Protein AF-A0A7C7JBG3-F1 (afdb_monomer)

Mean predicted aligned error: 5.75 Å

Foldseek 3Di:
DVLVVQLVVLVVQLVVLVCCCPPVVDDPDPVSVVSNVVSVVSNVVSVVVVCVVVVHDPVVVVVVVVVLVCVQDPPDDDPVSVVDDDPPRD

pLDDT: mean 90.15, std 12.5, range [59.88, 98.56]

Nearest PDB structures (foldseek):
  2yf3-assembly3_E  TM=7.238E-01  e=1.116E-01  Deinococcus radiodurans R1 = ATCC 13939 = DSM 20539
  2yeu-assembly3_F  TM=7.137E-01  e=1.116E-01  Deinococcus radiodurans R1 = ATCC 13939 = DSM 20539
  5hva-assembly1_A  TM=7.089E-01  e=1.260E-01  Deinococcus radiodurans
  5i0m-assembly2_B  TM=7.091E-01  e=1.928E-01  Deinococcus radiodurans
  5i0j-assembly1_A  TM=7.081E-01  e=2.314E-01  Deinococcus radiodurans

Radius of gyration: 16.85 Å; Cα contacts (8 Å, |Δi|>4): 50; chains: 1; bounding box: 42×26×41 Å

Secondary structure (DSSP, 8-state):
-HHHHHHHHHHHHHHHHHHHHHHH-----HHHHHHHHHHHHHHHHHHHHHHHHTT--HHHHHHHHHHHHHHHHTTS--HHHHH-PPTT--

Sequence (90 aa):
MTAALGLSSEGGEFVEIVKKMFLQGKPADQENVFHMKRELGDIMWYWVTACMALKLDPVEVILENQKKLEARYGEEFTINQSESRAEGDL

Solvent-accessible surface area (backbone atoms only — not comparable to full-atom values): 5119 Å² total; per-residue (Å²): 108,68,30,64,54,44,31,57,48,30,50,48,56,35,47,52,54,53,45,40,32,74,77,68,68,45,70,92,42,74,65,56,50,50,50,44,51,48,28,54,49,51,28,49,50,20,48,49,46,41,27,54,76,69,74,45,59,62,68,57,57,51,51,54,52,48,54,53,48,39,72,60,38,54,96,53,88,46,74,72,51,72,75,53,79,66,94,87,78,128

Structure (mmCIF, N/CA/C/O backbone):
data_AF-A0A7C7JBG3-F1
#
_entry.id   AF-A0A7C7JBG3-F1
#
loop_
_atom_site.group_PDB
_atom_site.id
_atom_site.type_symbol
_atom_site.label_atom_id
_atom_site.label_alt_id
_atom_site.label_comp_id
_atom_site.label_asym_id
_atom_site.label_entity_id
_atom_site.label_seq_id
_atom_site.pdbx_PDB_ins_code
_atom_site.Cartn_x
_atom_site.Cartn_y
_atom_site.Cartn_z
_atom_site.occupancy
_atom_site.B_iso_or_equiv
_atom_site.auth_seq_id
_atom_site.auth_comp_id
_atom_site.auth_asym_id
_atom_site.auth_atom_id
_atom_site.pdbx_PDB_model_num
ATOM 1 N N . MET A 1 1 ? -3.618 9.752 -14.022 1.00 86.88 1 MET A N 1
ATOM 2 C CA . MET A 1 1 ? -4.221 10.637 -13.001 1.00 86.88 1 MET A CA 1
ATOM 3 C C . MET A 1 1 ? -5.154 9.851 -12.088 1.00 86.88 1 MET A C 1
ATOM 5 O O . MET A 1 1 ? -4.823 9.732 -10.922 1.00 86.88 1 MET A O 1
ATOM 9 N N . THR A 1 2 ? -6.217 9.225 -12.610 1.00 94.50 2 THR A N 1
ATOM 10 C CA . THR A 1 2 ? -7.170 8.406 -11.828 1.00 94.50 2 THR A CA 1
ATOM 11 C C . THR A 1 2 ? -6.502 7.354 -10.946 1.00 94.50 2 THR A C 1
ATOM 13 O O . THR A 1 2 ? -6.730 7.350 -9.748 1.00 94.50 2 THR A O 1
ATOM 16 N N . ALA A 1 3 ? -5.621 6.522 -11.512 1.00 97.00 3 ALA A N 1
ATOM 17 C CA . ALA A 1 3 ? -4.954 5.462 -10.756 1.00 97.00 3 ALA A CA 1
ATOM 18 C C . ALA A 1 3 ? -4.093 5.993 -9.595 1.00 97.00 3 ALA A C 1
ATOM 20 O O . ALA A 1 3 ? -4.161 5.476 -8.489 1.00 97.00 3 ALA A O 1
ATOM 21 N N . ALA A 1 4 ? -3.330 7.064 -9.832 1.00 97.19 4 ALA A N 1
ATOM 22 C CA . ALA A 1 4 ? -2.464 7.663 -8.816 1.00 97.19 4 ALA A CA 1
ATOM 23 C C . ALA A 1 4 ? -3.262 8.330 -7.682 1.00 97.19 4 ALA A C 1
ATOM 25 O O . ALA A 1 4 ? -2.909 8.181 -6.516 1.00 97.19 4 ALA A O 1
ATOM 26 N N . LEU A 1 5 ? -4.342 9.046 -8.021 1.00 97.94 5 LEU A N 1
ATOM 27 C CA . LEU A 1 5 ? -5.216 9.675 -7.027 1.00 97.94 5 LEU A CA 1
ATOM 28 C C . LEU A 1 5 ? -5.993 8.626 -6.224 1.00 97.94 5 LEU A C 1
ATOM 30 O O . LEU A 1 5 ? -6.029 8.714 -5.001 1.00 97.94 5 LEU A O 1
ATOM 34 N N . GLY A 1 6 ? -6.556 7.623 -6.903 1.00 97.69 6 GLY A N 1
ATOM 35 C CA . GLY A 1 6 ? -7.290 6.530 -6.270 1.00 97.69 6 GLY A CA 1
ATOM 36 C C . GLY A 1 6 ? -6.413 5.748 -5.301 1.00 97.69 6 GLY A C 1
ATOM 37 O O . GLY A 1 6 ? -6.754 5.641 -4.133 1.00 97.69 6 GLY A O 1
ATOM 38 N N . LEU A 1 7 ? -5.214 5.332 -5.723 1.00 97.38 7 LEU A N 1
ATOM 39 C CA . LEU A 1 7 ? -4.288 4.593 -4.859 1.00 97.38 7 LEU A CA 1
ATOM 40 C C . LEU A 1 7 ? -3.983 5.328 -3.541 1.00 97.38 7 LEU A C 1
ATOM 42 O O . LEU A 1 7 ? -3.953 4.711 -2.479 1.00 97.38 7 LEU A O 1
ATOM 46 N N . SER A 1 8 ? -3.779 6.649 -3.600 1.00 97.56 8 SER A N 1
ATOM 47 C CA . SER A 1 8 ? -3.555 7.459 -2.397 1.00 97.56 8 SER A CA 1
ATOM 48 C C . SER A 1 8 ? -4.809 7.597 -1.533 1.00 97.56 8 SER A C 1
ATOM 50 O O . SER A 1 8 ? -4.681 7.667 -0.312 1.00 97.56 8 SER A O 1
ATOM 52 N N . SER A 1 9 ? -5.990 7.685 -2.150 1.00 98.12 9 SER A N 1
ATOM 53 C CA . SER A 1 9 ? -7.270 7.812 -1.447 1.00 98.12 9 SER A CA 1
ATOM 54 C C . SER A 1 9 ? -7.577 6.545 -0.654 1.00 98.12 9 SER A C 1
ATOM 56 O O . SER A 1 9 ? -7.722 6.616 0.565 1.00 98.12 9 SER A O 1
ATOM 58 N N . GLU A 1 10 ? -7.553 5.386 -1.315 1.00 98.25 10 GLU A N 1
ATOM 59 C CA . GLU A 1 10 ? -7.901 4.102 -0.688 1.00 9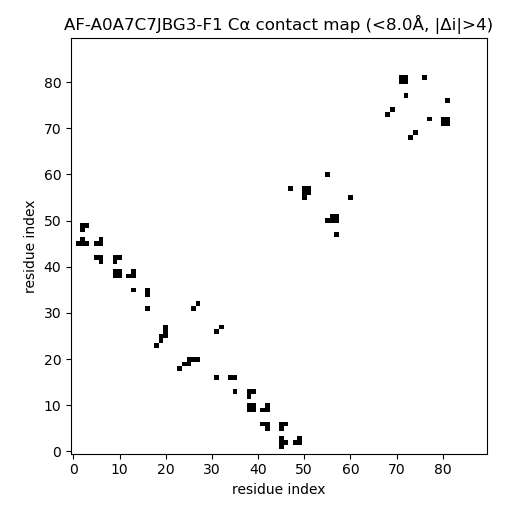8.25 10 GLU A CA 1
ATOM 60 C C . GLU A 1 10 ? -6.877 3.690 0.380 1.00 98.25 10 GLU A C 1
ATOM 62 O O . GLU A 1 10 ? -7.219 3.121 1.416 1.00 98.25 10 GLU A O 1
ATOM 67 N N . GLY A 1 11 ? -5.603 4.059 0.196 1.00 98.25 11 GLY A N 1
ATOM 68 C CA . GLY A 1 11 ? -4.597 3.932 1.253 1.00 98.25 11 GLY A CA 1
ATOM 69 C C . GLY A 1 11 ? -4.963 4.727 2.514 1.00 98.25 11 GLY A C 1
ATOM 70 O O . GLY A 1 11 ? -4.753 4.254 3.632 1.00 98.25 11 GLY A O 1
ATOM 71 N N . GLY A 1 12 ? -5.545 5.917 2.347 1.00 98.25 12 GLY A N 1
ATOM 72 C CA . GLY A 1 12 ? -6.064 6.726 3.447 1.00 98.25 12 GLY A CA 1
ATOM 73 C C . GLY A 1 12 ? -7.273 6.091 4.136 1.00 98.25 12 GLY A C 1
ATOM 74 O O . GLY A 1 12 ? -7.322 6.072 5.367 1.00 98.25 12 GLY A O 1
ATOM 75 N N . GLU A 1 13 ? -8.210 5.528 3.370 1.00 98.25 13 GLU A N 1
ATOM 76 C CA . GLU A 1 13 ? -9.388 4.832 3.910 1.00 98.25 13 GLU A CA 1
ATOM 77 C C . GLU A 1 13 ? -8.995 3.591 4.722 1.00 98.25 13 GLU A C 1
ATOM 79 O O . GLU A 1 13 ? -9.450 3.413 5.858 1.00 98.25 13 GLU A O 1
ATOM 84 N N . PHE A 1 14 ? -8.044 2.798 4.220 1.00 98.44 14 PHE A N 1
ATOM 85 C CA . PHE A 1 14 ? -7.471 1.674 4.961 1.00 98.44 14 PHE A CA 1
ATOM 86 C C . PHE A 1 14 ? -6.858 2.120 6.298 1.00 98.44 14 PHE A C 1
ATOM 88 O O . PHE A 1 14 ? -7.165 1.564 7.361 1.00 98.44 14 PHE A O 1
ATOM 95 N N . VAL A 1 15 ? -6.015 3.160 6.269 1.00 98.25 15 VAL A N 1
ATOM 96 C CA . VAL A 1 15 ? -5.371 3.707 7.474 1.00 98.25 15 VAL A CA 1
ATOM 97 C C . VAL A 1 15 ? -6.401 4.257 8.457 1.00 98.25 15 VAL A C 1
ATOM 99 O O . VAL A 1 15 ? -6.212 4.123 9.665 1.00 98.25 15 VAL A O 1
ATOM 102 N N . GLU A 1 16 ? -7.510 4.829 7.989 1.00 98.12 16 GLU A N 1
ATOM 103 C CA . GLU A 1 16 ? -8.574 5.330 8.858 1.00 98.12 16 GLU A CA 1
ATOM 104 C C . GLU A 1 16 ? -9.17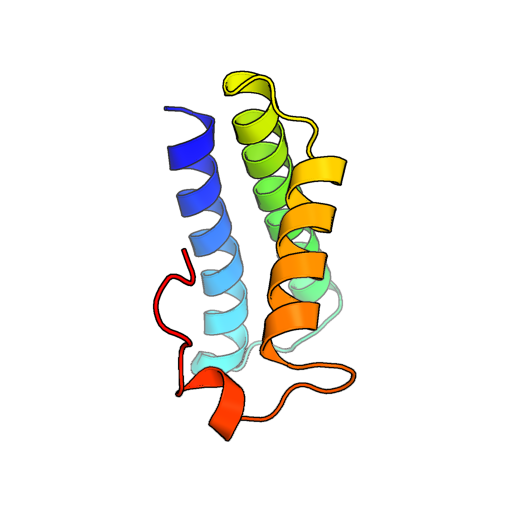7 4.214 9.724 1.00 98.12 16 GLU A C 1
ATOM 106 O O . GLU A 1 16 ? -9.438 4.428 10.913 1.00 98.12 16 GLU A O 1
ATOM 111 N N . ILE A 1 17 ? -9.365 3.013 9.168 1.00 97.50 17 ILE A N 1
ATOM 112 C CA . ILE A 1 17 ? -9.874 1.853 9.914 1.00 97.50 17 ILE A CA 1
ATOM 113 C C . ILE A 1 17 ? -8.852 1.415 10.969 1.00 97.50 17 ILE A C 1
ATOM 115 O O . ILE A 1 17 ? -9.199 1.277 12.146 1.00 97.50 17 ILE A O 1
ATOM 119 N N . VAL A 1 18 ? -7.577 1.281 10.586 1.00 97.12 18 VAL A N 1
ATOM 120 C CA . VAL A 1 18 ? -6.482 0.925 11.508 1.00 97.12 18 VAL A CA 1
ATOM 121 C C . VAL A 1 18 ? -6.351 1.951 12.635 1.00 97.12 18 VAL A C 1
ATOM 123 O O . VAL A 1 18 ? -6.271 1.587 13.810 1.00 97.12 18 VAL A O 1
ATOM 126 N N . LYS A 1 19 ? -6.412 3.243 12.302 1.00 97.94 19 LYS A N 1
ATOM 127 C CA . LYS A 1 19 ? -6.375 4.354 13.257 1.00 97.94 19 LYS A CA 1
ATOM 128 C C . LYS A 1 19 ? -7.527 4.276 14.257 1.00 97.94 19 LYS A C 1
ATOM 130 O O . LYS A 1 19 ? -7.306 4.489 15.446 1.00 97.94 19 LYS A O 1
ATOM 135 N N . LYS A 1 20 ? -8.750 3.969 13.810 1.00 97.19 20 LYS A N 1
ATOM 136 C CA . LYS A 1 20 ? -9.914 3.802 14.701 1.00 97.19 20 LYS A CA 1
ATOM 137 C C . LYS A 1 20 ? -9.724 2.632 15.671 1.00 97.19 20 LYS A C 1
ATOM 139 O O . LYS A 1 20 ? -10.080 2.758 16.839 1.00 97.19 20 LYS A O 1
ATOM 144 N N . MET A 1 21 ? -9.131 1.524 15.231 1.00 96.56 21 MET A N 1
ATOM 145 C CA . MET A 1 21 ? -8.822 0.404 16.129 1.00 96.56 21 MET A CA 1
ATOM 146 C C . MET A 1 21 ? -7.740 0.778 17.147 1.00 96.56 21 MET A C 1
ATOM 148 O O . MET A 1 21 ? -7.933 0.600 18.346 1.00 96.56 21 MET A O 1
ATOM 152 N N . PHE A 1 22 ? -6.638 1.373 16.687 1.00 96.19 22 PHE A N 1
ATOM 153 C CA . PHE A 1 22 ? -5.488 1.673 17.539 1.00 96.19 22 PHE A CA 1
ATOM 154 C C . PHE A 1 22 ? -5.722 2.847 18.505 1.00 96.19 22 PHE A C 1
ATOM 156 O O . PHE A 1 22 ? -5.376 2.754 19.678 1.00 96.19 22 PHE A O 1
ATOM 163 N N . LEU A 1 23 ? -6.321 3.950 18.038 1.00 97.19 23 LEU A N 1
ATOM 164 C CA . LEU A 1 23 ? -6.466 5.185 18.824 1.00 97.19 23 LEU A CA 1
ATOM 165 C C . LEU A 1 23 ? -7.834 5.348 19.492 1.00 97.19 23 LEU A C 1
ATOM 167 O O . LEU A 1 23 ? -7.949 6.111 20.446 1.00 97.19 23 LEU A O 1
ATOM 171 N N . GLN A 1 24 ? -8.878 4.688 18.984 1.00 97.12 24 GLN A N 1
ATOM 172 C CA . GLN A 1 24 ? -10.251 4.836 19.495 1.00 97.12 24 GLN A CA 1
ATOM 173 C C . GLN A 1 24 ? -10.781 3.546 20.136 1.00 97.12 24 GLN A C 1
ATOM 175 O O . GLN A 1 24 ? -11.931 3.509 20.565 1.00 97.12 24 GLN A O 1
ATOM 180 N N . GLY A 1 25 ? -9.958 2.492 20.208 1.00 95.88 25 GLY A N 1
ATOM 181 C CA . GLY A 1 25 ? -10.292 1.240 20.886 1.00 95.88 25 GLY A CA 1
ATOM 182 C C . GLY A 1 25 ? -11.344 0.389 20.172 1.00 95.88 25 GLY A C 1
ATOM 183 O O . GLY A 1 25 ? -11.977 -0.448 20.816 1.00 95.88 25 GLY A O 1
ATOM 184 N N . LYS A 1 26 ? -11.565 0.589 18.863 1.00 96.25 26 LYS A N 1
ATOM 185 C CA . LYS A 1 26 ? -12.453 -0.303 18.101 1.00 96.25 26 LYS A CA 1
ATOM 186 C C . LYS A 1 26 ? -11.876 -1.729 18.046 1.00 96.25 26 LYS A C 1
ATOM 188 O O . LYS A 1 26 ? -10.670 -1.876 17.846 1.00 96.25 26 LYS A O 1
ATOM 193 N N . PRO A 1 27 ? -12.708 -2.776 18.189 1.00 95.94 27 PRO A N 1
ATOM 194 C CA . PRO A 1 27 ? -12.238 -4.157 18.149 1.00 95.94 27 PRO A CA 1
ATOM 195 C C . PRO A 1 27 ? -11.839 -4.580 16.728 1.00 95.94 27 PRO A C 1
ATOM 197 O O . PRO A 1 27 ? -12.474 -4.189 15.752 1.00 95.94 27 PRO A O 1
ATOM 200 N N . ALA A 1 28 ? -10.837 -5.452 16.613 1.00 94.88 28 ALA A N 1
ATOM 201 C CA . ALA A 1 28 ? -10.483 -6.129 15.361 1.00 94.88 28 ALA A CA 1
ATOM 202 C C . ALA A 1 28 ? -11.435 -7.310 15.084 1.00 94.88 28 ALA A C 1
ATOM 204 O O . ALA A 1 28 ? -11.024 -8.467 14.996 1.00 94.88 28 ALA A O 1
ATOM 205 N N . ASP A 1 29 ? -12.731 -7.020 15.033 1.00 97.31 29 ASP A N 1
ATOM 206 C CA . ASP A 1 29 ? -13.780 -7.992 14.746 1.00 97.31 29 ASP A CA 1
ATOM 207 C C . ASP A 1 29 ? -13.919 -8.269 13.240 1.00 97.31 29 ASP A C 1
ATOM 209 O O . ASP A 1 29 ? -13.239 -7.685 12.391 1.00 97.31 29 ASP A O 1
ATOM 213 N N . GLN A 1 30 ? -14.807 -9.204 12.898 1.00 97.81 30 GLN A N 1
ATOM 214 C CA . GLN A 1 30 ? -15.029 -9.605 11.510 1.00 97.81 30 GLN A CA 1
ATOM 215 C C . GLN A 1 30 ? -15.503 -8.444 10.629 1.00 97.81 30 GLN A C 1
ATOM 217 O O . GLN A 1 30 ? -15.163 -8.418 9.450 1.00 97.81 30 GLN A O 1
ATOM 222 N N . GLU A 1 31 ? -16.247 -7.486 11.185 1.00 97.50 31 GLU A N 1
ATOM 223 C CA . GLU A 1 31 ? -16.732 -6.315 10.454 1.00 97.50 31 GLU A CA 1
ATOM 224 C C . GLU A 1 31 ? -15.572 -5.385 10.084 1.00 97.50 31 GLU A C 1
ATOM 226 O O . GLU A 1 31 ? -15.369 -5.094 8.904 1.00 97.50 31 GLU A O 1
ATOM 231 N N . ASN A 1 32 ? -14.742 -4.991 11.055 1.00 96.94 32 ASN A N 1
ATOM 232 C CA . ASN A 1 32 ? -13.603 -4.110 10.790 1.00 96.94 32 ASN A CA 1
ATOM 233 C C . ASN A 1 32 ? -12.549 -4.788 9.898 1.00 96.94 32 ASN A C 1
ATOM 235 O O . ASN A 1 32 ? -11.977 -4.139 9.021 1.00 96.94 32 ASN A O 1
ATOM 239 N N . VAL A 1 33 ? -12.327 -6.099 10.049 1.00 97.31 33 VAL A N 1
ATOM 240 C CA . VAL A 1 33 ? -11.449 -6.871 9.149 1.00 97.31 33 VAL A CA 1
ATOM 241 C C . VAL A 1 33 ? -12.024 -6.953 7.736 1.00 97.31 33 VAL A C 1
ATOM 243 O O . VAL A 1 33 ? -11.283 -6.815 6.760 1.00 97.31 33 VAL A O 1
ATOM 246 N N . PHE A 1 34 ? -13.337 -7.138 7.598 1.00 97.69 34 PHE A N 1
ATOM 247 C CA . PHE A 1 34 ? -13.991 -7.126 6.295 1.00 97.69 34 PHE A CA 1
ATOM 248 C C . PHE A 1 34 ? -13.885 -5.755 5.618 1.00 97.69 34 PHE A C 1
ATOM 250 O O . PHE A 1 34 ? -13.602 -5.698 4.422 1.00 97.69 34 PHE A O 1
ATOM 257 N N . HIS A 1 35 ? -14.030 -4.661 6.369 1.00 97.62 35 HIS A N 1
ATOM 258 C CA . HIS A 1 35 ? -13.836 -3.306 5.848 1.00 97.62 35 HIS A CA 1
ATOM 259 C C . HIS A 1 35 ? -12.394 -3.104 5.373 1.00 97.62 35 HIS A C 1
ATOM 261 O O . HIS A 1 35 ? -12.185 -2.725 4.229 1.00 97.62 35 HIS A O 1
ATOM 267 N N . MET A 1 36 ? -11.392 -3.478 6.177 1.00 97.88 36 MET A N 1
ATOM 268 C CA . MET A 1 36 ? -9.986 -3.417 5.751 1.00 97.88 36 MET A CA 1
ATOM 269 C C . MET A 1 36 ? -9.722 -4.219 4.472 1.00 97.88 36 MET A C 1
ATOM 271 O O . MET A 1 36 ? -8.985 -3.769 3.599 1.00 97.88 36 MET A O 1
ATOM 275 N N . LYS A 1 37 ? -10.331 -5.404 4.336 1.00 98.19 37 LYS A N 1
ATOM 276 C CA . LYS A 1 37 ? -10.211 -6.220 3.122 1.00 98.19 37 LYS A CA 1
ATOM 277 C C . LYS A 1 37 ? -10.772 -5.506 1.890 1.00 98.19 37 LYS A C 1
ATOM 279 O O . LYS A 1 37 ? -10.225 -5.692 0.805 1.00 98.19 37 LYS A O 1
ATOM 284 N N . ARG A 1 38 ? -11.852 -4.735 2.036 1.00 98.31 38 ARG A N 1
ATOM 285 C CA . ARG A 1 38 ? -12.412 -3.948 0.933 1.00 98.31 38 ARG A CA 1
ATOM 286 C C . ARG A 1 38 ? -11.440 -2.872 0.474 1.00 98.31 38 ARG A C 1
ATOM 288 O O . ARG A 1 38 ? -11.099 -2.877 -0.702 1.00 98.31 38 ARG A O 1
ATOM 295 N N . GLU A 1 39 ? -10.896 -2.099 1.410 1.00 98.50 39 GLU A N 1
ATOM 296 C CA . GLU A 1 39 ? -9.908 -1.064 1.079 1.00 98.50 39 GLU A CA 1
ATOM 297 C C . GLU A 1 39 ? -8.660 -1.665 0.414 1.00 98.50 39 GLU A C 1
ATOM 299 O O . GLU A 1 39 ? -8.144 -1.129 -0.560 1.00 98.50 39 GLU A O 1
ATOM 304 N N . LEU A 1 40 ? -8.198 -2.842 0.861 1.00 98.50 40 LEU A N 1
ATOM 305 C CA . LEU A 1 40 ? -7.111 -3.569 0.188 1.00 98.50 40 LEU A CA 1
ATOM 306 C C . LEU A 1 40 ? -7.469 -3.979 -1.252 1.00 98.50 40 LEU A C 1
ATOM 308 O O . LEU A 1 40 ? -6.600 -3.984 -2.125 1.00 98.50 40 LEU A O 1
ATOM 312 N N . GLY A 1 41 ? -8.731 -4.329 -1.504 1.00 98.44 41 GLY A N 1
ATOM 313 C CA . GLY A 1 41 ? -9.241 -4.607 -2.845 1.00 98.44 41 GLY A CA 1
ATOM 314 C C . GLY A 1 41 ? -9.235 -3.365 -3.733 1.00 98.44 41 GLY A C 1
ATOM 315 O O . GLY A 1 41 ? -8.767 -3.437 -4.870 1.00 98.44 41 GLY A O 1
ATOM 316 N N . ASP A 1 42 ? -9.674 -2.228 -3.201 1.00 98.38 42 ASP A N 1
ATOM 317 C CA . ASP A 1 42 ? -9.720 -0.957 -3.925 1.00 98.38 42 ASP A CA 1
ATOM 318 C C . ASP A 1 42 ? -8.297 -0.423 -4.206 1.00 98.38 42 ASP A C 1
ATOM 320 O O . ASP A 1 42 ? -7.983 -0.033 -5.335 1.00 98.38 42 ASP A O 1
ATOM 324 N N . ILE A 1 43 ? -7.370 -0.554 -3.247 1.00 98.56 43 ILE A N 1
ATOM 325 C CA . ILE A 1 43 ? -5.926 -0.315 -3.441 1.00 98.56 43 ILE A CA 1
ATOM 326 C C . ILE A 1 43 ? -5.386 -1.167 -4.595 1.00 98.56 43 ILE A C 1
ATOM 328 O O . ILE A 1 43 ? -4.731 -0.645 -5.502 1.00 98.56 43 ILE A O 1
ATOM 332 N N . MET A 1 44 ? -5.662 -2.476 -4.586 1.00 98.19 44 MET A N 1
ATOM 333 C CA . MET A 1 44 ? -5.196 -3.386 -5.634 1.00 98.19 44 MET A CA 1
ATOM 334 C C . MET A 1 44 ? -5.783 -3.012 -6.999 1.00 98.19 44 MET A C 1
ATOM 336 O O . MET A 1 44 ? -5.069 -3.024 -8.001 1.00 98.19 44 MET A O 1
ATOM 340 N N . TRP A 1 45 ? -7.059 -2.623 -7.047 1.00 98.06 45 TRP A N 1
ATOM 341 C CA . TRP A 1 45 ? -7.720 -2.181 -8.272 1.00 98.06 45 TRP A CA 1
ATOM 342 C C . TRP A 1 45 ? -7.022 -0.968 -8.896 1.00 98.06 45 TRP A C 1
ATOM 344 O O . TRP A 1 45 ? -6.684 -0.981 -10.087 1.00 98.06 45 TRP A O 1
ATOM 354 N N . TYR A 1 46 ? -6.741 0.069 -8.102 1.00 98.44 46 TYR A N 1
ATOM 355 C CA . TYR A 1 46 ? -6.030 1.246 -8.600 1.00 98.44 46 TYR A CA 1
ATOM 356 C C . TYR A 1 46 ? -4.570 0.960 -8.945 1.00 98.44 46 TYR A C 1
ATOM 358 O O . TYR A 1 46 ? -4.070 1.512 -9.928 1.00 98.44 46 TYR A O 1
ATOM 366 N N . TRP A 1 47 ? -3.897 0.080 -8.204 1.00 98.38 47 TRP A N 1
ATOM 367 C CA . TRP A 1 47 ? -2.535 -0.338 -8.523 1.00 98.38 47 TRP A CA 1
ATOM 368 C C . TRP A 1 47 ? -2.467 -1.076 -9.870 1.00 98.38 47 TRP A C 1
ATOM 370 O O . TRP A 1 47 ? -1.699 -0.671 -10.744 1.00 98.38 47 TRP A O 1
ATOM 380 N N . VAL A 1 48 ? -3.341 -2.062 -10.110 1.00 98.06 48 VAL A N 1
ATOM 381 C CA . VAL A 1 48 ? -3.432 -2.747 -11.414 1.00 98.06 48 VAL A CA 1
ATOM 382 C C . VAL A 1 48 ? -3.791 -1.757 -12.526 1.00 98.06 48 VAL A C 1
ATOM 384 O O . VAL A 1 48 ? -3.199 -1.791 -13.605 1.00 98.06 48 VAL A O 1
ATOM 387 N N . THR A 1 49 ? -4.697 -0.811 -12.262 1.00 98.00 49 THR A 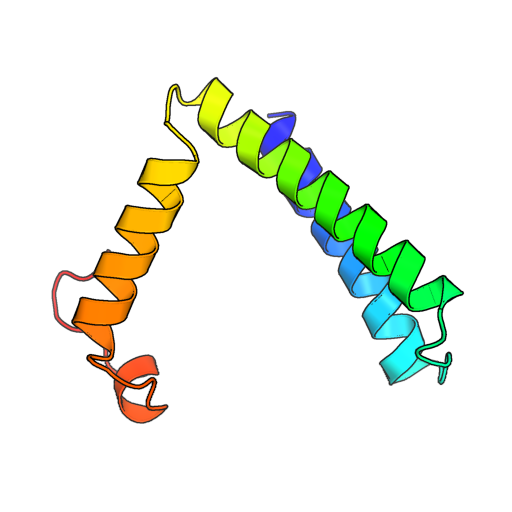N 1
ATOM 388 C CA . THR A 1 49 ? -5.041 0.252 -13.221 1.00 98.00 49 THR A CA 1
ATOM 389 C C . THR A 1 49 ? -3.824 1.119 -13.572 1.00 98.00 49 THR A C 1
ATOM 391 O O . THR A 1 49 ? -3.669 1.524 -14.727 1.00 98.00 49 THR A O 1
ATOM 394 N N . ALA A 1 50 ? -2.933 1.395 -12.611 1.00 98.25 50 ALA A N 1
ATOM 395 C CA . ALA A 1 50 ? -1.686 2.114 -12.863 1.00 98.25 50 ALA A CA 1
ATOM 396 C C . ALA A 1 50 ? -0.739 1.300 -13.759 1.00 98.25 50 ALA A C 1
ATOM 398 O O . ALA A 1 50 ? -0.235 1.845 -14.742 1.00 98.25 50 ALA A O 1
ATOM 399 N N . CYS A 1 51 ? -0.557 0.004 -13.477 1.00 98.25 51 CYS A N 1
ATOM 400 C CA . CYS A 1 51 ? 0.227 -0.902 -14.323 1.00 98.25 51 CYS A CA 1
ATOM 401 C C . CYS A 1 51 ? -0.299 -0.911 -15.764 1.00 98.25 51 CYS A C 1
ATOM 403 O O . CYS A 1 51 ? 0.459 -0.665 -16.700 1.00 98.25 51 CYS A O 1
ATOM 405 N N . MET A 1 52 ? -1.611 -1.080 -15.948 1.00 97.31 52 MET A N 1
ATOM 406 C CA . MET A 1 52 ? -2.245 -1.075 -17.271 1.00 97.31 52 MET A CA 1
ATOM 407 C C . MET A 1 52 ? -2.045 0.251 -18.013 1.00 97.31 52 MET A C 1
ATOM 409 O O . MET A 1 52 ? -1.725 0.250 -19.202 1.00 97.31 52 MET A O 1
ATOM 413 N N . ALA A 1 53 ? -2.190 1.388 -17.325 1.00 97.81 53 ALA A N 1
ATOM 414 C CA . ALA A 1 53 ? -1.974 2.709 -17.919 1.00 97.81 53 ALA A CA 1
ATOM 415 C C . ALA A 1 53 ? -0.521 2.919 -18.387 1.00 97.81 53 ALA A C 1
ATOM 417 O O . ALA A 1 53 ? -0.286 3.642 -19.355 1.00 97.81 53 ALA A O 1
ATOM 418 N N . LEU A 1 54 ? 0.437 2.269 -17.721 1.00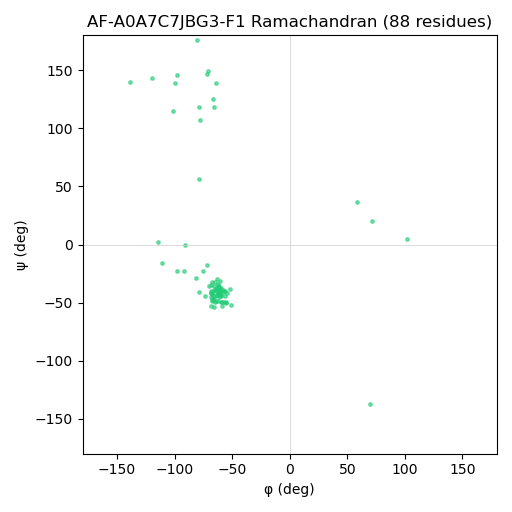 97.75 54 LEU A N 1
ATOM 419 C CA . LEU A 1 54 ? 1.860 2.275 -18.064 1.00 97.75 54 LEU A CA 1
ATOM 420 C C . LEU A 1 54 ? 2.266 1.132 -19.008 1.00 97.75 54 LEU A C 1
ATOM 422 O O . LEU A 1 54 ? 3.426 1.071 -19.406 1.00 97.75 54 LEU A O 1
ATOM 426 N N . LYS A 1 55 ? 1.322 0.265 -19.405 1.00 98.00 55 LYS A N 1
ATOM 427 C CA . LYS A 1 55 ? 1.560 -0.952 -20.204 1.00 98.00 55 LYS A CA 1
ATOM 428 C C . LYS A 1 55 ? 2.537 -1.936 -19.542 1.00 98.00 55 LYS A C 1
ATOM 430 O O . LYS A 1 55 ? 3.333 -2.567 -20.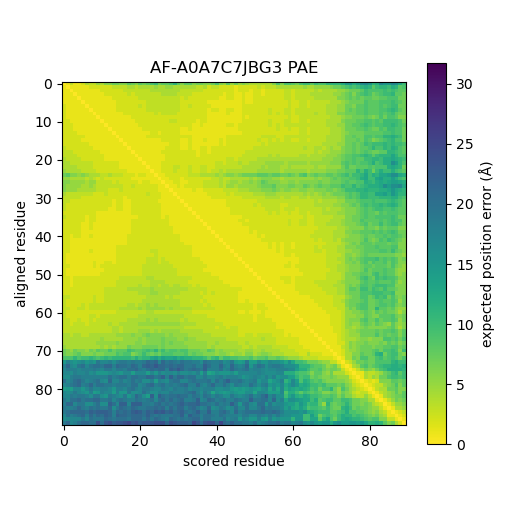230 1.00 98.00 55 LYS A O 1
ATOM 435 N N . LEU A 1 56 ? 2.468 -2.049 -18.220 1.00 97.94 56 LEU A N 1
ATOM 436 C CA . LEU A 1 56 ? 3.243 -2.994 -17.417 1.00 97.94 56 LEU A CA 1
ATOM 437 C C . LEU A 1 56 ? 2.402 -4.231 -17.092 1.00 97.94 56 LEU A C 1
ATOM 439 O O . LEU A 1 56 ? 1.199 -4.101 -16.850 1.00 97.94 56 LEU A O 1
ATOM 443 N N . ASP A 1 57 ? 3.040 -5.401 -17.021 1.00 97.44 57 ASP A N 1
ATOM 444 C CA . ASP A 1 57 ? 2.444 -6.588 -16.407 1.00 97.44 57 ASP A CA 1
ATOM 445 C C . ASP A 1 57 ? 2.551 -6.471 -14.873 1.00 97.44 57 ASP A C 1
ATOM 447 O O . ASP A 1 57 ? 3.660 -6.404 -14.334 1.00 97.44 57 ASP A O 1
ATOM 451 N N . PRO A 1 58 ? 1.423 -6.445 -14.140 1.00 97.00 58 PRO A N 1
ATOM 452 C CA . PRO A 1 58 ? 1.430 -6.437 -12.681 1.00 97.00 58 PRO A CA 1
ATOM 453 C C . PRO A 1 58 ? 2.286 -7.551 -12.053 1.00 97.00 58 PRO A C 1
ATOM 455 O O . PRO A 1 58 ? 2.961 -7.322 -11.049 1.00 97.00 58 PRO A O 1
ATOM 458 N N . VAL A 1 59 ? 2.287 -8.756 -12.630 1.00 96.56 59 VAL A N 1
ATOM 459 C CA . VAL A 1 59 ? 3.044 -9.891 -12.086 1.00 96.56 59 VAL A CA 1
ATOM 460 C C . VAL A 1 59 ? 4.544 -9.637 -12.198 1.00 96.56 59 VAL A C 1
ATOM 462 O O . VAL A 1 59 ? 5.276 -9.863 -11.234 1.00 96.56 59 VAL A O 1
ATOM 465 N N . GLU A 1 60 ? 5.004 -9.109 -13.333 1.00 97.44 60 GLU A N 1
ATOM 466 C CA . GLU A 1 60 ? 6.412 -8.756 -13.529 1.00 97.44 60 GLU A CA 1
ATOM 467 C C . GLU A 1 60 ? 6.859 -7.673 -12.542 1.00 97.44 60 GLU A C 1
ATOM 469 O O . GLU A 1 60 ? 7.900 -7.831 -11.908 1.00 97.44 60 GLU A O 1
ATOM 474 N N . VAL A 1 61 ? 6.036 -6.641 -12.313 1.00 97.44 61 VAL A N 1
ATOM 475 C CA . VAL A 1 61 ? 6.331 -5.576 -11.334 1.00 97.44 61 VAL A CA 1
ATOM 476 C C . VAL A 1 61 ? 6.540 -6.147 -9.923 1.00 97.44 61 VAL A C 1
ATOM 478 O O . VAL A 1 61 ? 7.445 -5.719 -9.201 1.00 97.44 61 VAL A O 1
ATOM 481 N N . ILE A 1 62 ? 5.733 -7.133 -9.517 1.00 95.75 62 ILE A N 1
ATOM 482 C CA . ILE A 1 62 ? 5.889 -7.807 -8.218 1.00 95.75 62 ILE A CA 1
ATOM 483 C C . ILE A 1 62 ? 7.180 -8.632 -8.185 1.00 95.75 62 ILE A C 1
ATOM 485 O O . ILE A 1 62 ? 7.935 -8.537 -7.216 1.00 95.75 62 ILE A O 1
ATOM 489 N N . LEU A 1 63 ? 7.447 -9.420 -9.229 1.00 94.69 63 LEU A N 1
ATOM 490 C CA . LEU A 1 63 ? 8.626 -10.286 -9.306 1.00 94.69 63 LEU A CA 1
ATOM 491 C C . LEU A 1 63 ? 9.935 -9.490 -9.338 1.00 94.69 63 LEU A C 1
ATOM 493 O O . LEU A 1 63 ? 10.918 -9.897 -8.720 1.00 94.69 63 LEU A O 1
ATOM 497 N N . GLU A 1 64 ? 9.970 -8.350 -10.027 1.00 94.44 64 GLU A N 1
ATOM 498 C CA . GLU A 1 64 ? 11.121 -7.444 -10.014 1.00 94.44 64 GLU A CA 1
ATOM 499 C C . GLU A 1 64 ? 11.372 -6.883 -8.614 1.00 94.44 64 GLU A C 1
ATOM 501 O O . GLU A 1 64 ? 12.510 -6.883 -8.137 1.00 94.44 64 GLU A O 1
ATOM 506 N N . ASN A 1 65 ? 10.313 -6.469 -7.912 1.00 91.88 65 ASN A N 1
ATOM 507 C CA . ASN A 1 65 ? 10.446 -6.011 -6.536 1.00 91.88 65 ASN A CA 1
ATOM 508 C C . ASN A 1 65 ? 10.899 -7.141 -5.598 1.00 91.88 65 ASN A C 1
ATOM 510 O O . ASN A 1 65 ? 11.745 -6.902 -4.740 1.00 91.88 65 ASN A O 1
ATOM 514 N N . GLN A 1 66 ? 10.397 -8.365 -5.779 1.00 88.38 66 GLN A N 1
ATOM 515 C CA . GLN A 1 66 ? 10.853 -9.535 -5.028 1.00 88.38 66 GLN A CA 1
ATOM 516 C C . GLN A 1 66 ? 12.351 -9.777 -5.237 1.00 88.38 66 GLN A C 1
ATOM 518 O O . GLN A 1 66 ? 13.090 -9.805 -4.259 1.00 88.38 66 GLN A O 1
ATOM 523 N N . LYS A 1 67 ? 12.820 -9.864 -6.489 1.00 88.62 67 LYS A N 1
ATOM 524 C CA . LYS A 1 67 ? 14.246 -10.060 -6.809 1.00 88.62 67 LYS A CA 1
ATOM 525 C C . LYS A 1 67 ? 15.128 -8.965 -6.213 1.00 88.62 67 LYS A C 1
ATOM 527 O O . LYS A 1 67 ? 16.211 -9.252 -5.712 1.00 88.62 67 LYS A O 1
ATOM 532 N N . LYS A 1 68 ? 14.664 -7.711 -6.243 1.00 85.94 68 LYS A N 1
ATOM 533 C CA . LYS A 1 68 ? 15.358 -6.582 -5.607 1.00 85.94 68 LYS A CA 1
ATOM 534 C C . LYS A 1 68 ? 15.483 -6.777 -4.095 1.00 85.94 68 LYS A C 1
ATOM 536 O O . LYS A 1 68 ? 16.550 -6.546 -3.533 1.00 85.94 68 LYS A O 1
ATOM 541 N N . LEU A 1 69 ? 14.408 -7.202 -3.431 1.00 85.75 69 LEU A N 1
ATOM 542 C CA . LEU A 1 69 ? 14.419 -7.460 -1.990 1.00 85.75 69 LEU A CA 1
ATOM 543 C C . LEU A 1 69 ? 15.286 -8.679 -1.637 1.00 85.75 69 LEU A C 1
ATOM 545 O O . LEU A 1 69 ? 16.065 -8.597 -0.696 1.00 85.75 69 LEU A O 1
ATOM 549 N N . GLU A 1 70 ? 15.225 -9.762 -2.411 1.00 85.38 70 GLU A N 1
ATOM 550 C CA . GLU A 1 70 ? 16.089 -10.942 -2.249 1.00 85.38 70 GLU A CA 1
ATOM 551 C C . GLU A 1 70 ? 17.571 -10.588 -2.433 1.00 85.38 70 GLU A C 1
ATOM 553 O O . GLU A 1 70 ? 18.411 -11.021 -1.652 1.00 85.38 70 GLU A O 1
ATOM 558 N N . ALA A 1 71 ? 17.912 -9.740 -3.408 1.00 83.38 71 ALA A N 1
ATOM 559 C CA . ALA A 1 71 ? 19.282 -9.255 -3.576 1.00 83.38 71 ALA A CA 1
ATOM 560 C C . ALA A 1 71 ? 19.750 -8.388 -2.392 1.00 83.38 71 ALA A C 1
ATOM 562 O O . ALA A 1 71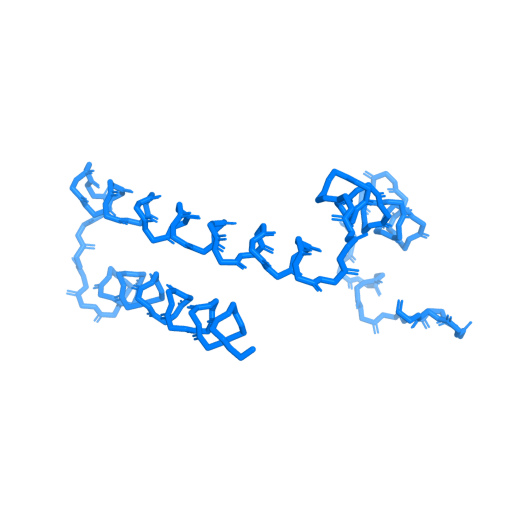 ? 20.933 -8.400 -2.052 1.00 83.38 71 ALA A O 1
ATOM 563 N N . ARG A 1 72 ? 18.832 -7.644 -1.760 1.00 79.38 72 ARG A N 1
ATOM 564 C CA . ARG A 1 72 ? 19.137 -6.765 -0.623 1.00 79.38 72 ARG A CA 1
ATOM 565 C C . ARG A 1 72 ? 19.285 -7.523 0.695 1.00 79.38 72 ARG A C 1
ATOM 567 O O . ARG A 1 72 ? 20.159 -7.191 1.491 1.00 79.38 72 ARG A O 1
ATOM 574 N N . TYR A 1 73 ? 18.425 -8.505 0.937 1.00 80.19 73 TYR A N 1
ATOM 575 C CA . TYR A 1 73 ? 18.307 -9.166 2.239 1.00 80.19 73 TYR A CA 1
ATOM 576 C C . TYR A 1 73 ? 18.799 -10.623 2.237 1.00 80.19 73 TYR A C 1
ATOM 578 O O . TYR A 1 73 ? 19.093 -11.176 3.292 1.00 80.19 73 TYR A O 1
ATOM 586 N N . GLY A 1 74 ? 18.974 -11.251 1.074 1.00 73.75 74 GLY A N 1
ATOM 587 C CA . GLY A 1 74 ? 19.237 -12.686 0.983 1.00 73.75 74 GLY A CA 1
ATOM 588 C C . GLY A 1 74 ? 17.998 -13.500 1.370 1.00 73.75 74 GLY A C 1
ATOM 589 O O . GLY A 1 74 ? 16.888 -13.164 0.963 1.00 73.75 74 GLY A O 1
ATOM 590 N N . GLU A 1 75 ? 18.180 -14.571 2.148 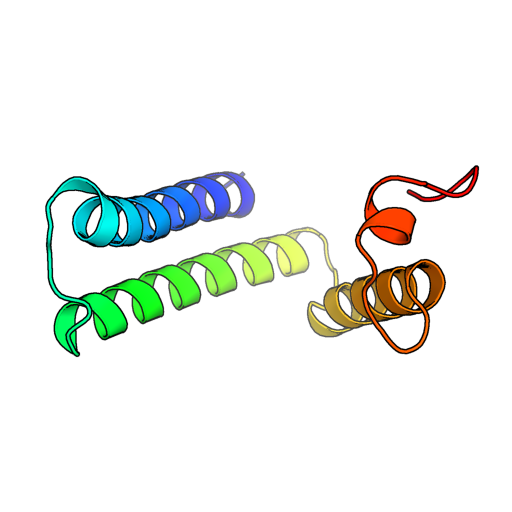1.00 68.25 75 GLU A N 1
ATOM 591 C CA . GLU A 1 75 ? 17.080 -15.447 2.594 1.00 68.25 75 GLU A CA 1
ATOM 592 C C . GLU A 1 75 ? 16.216 -14.838 3.717 1.00 68.25 75 GLU A C 1
ATOM 594 O O . GLU A 1 75 ? 15.055 -15.220 3.855 1.00 68.25 75 GLU A O 1
ATOM 599 N N . GLU A 1 76 ? 16.731 -13.876 4.497 1.00 64.50 76 GLU A N 1
ATOM 600 C CA . GLU A 1 76 ? 16.004 -13.276 5.626 1.00 64.50 76 GLU A CA 1
ATOM 601 C C . GLU A 1 76 ? 16.187 -11.759 5.722 1.00 64.50 76 GLU A C 1
ATOM 603 O O . GLU A 1 76 ? 17.282 -11.219 5.593 1.00 64.50 76 GLU A O 1
ATOM 608 N N . PHE A 1 77 ? 15.100 -11.056 6.040 1.00 69.94 77 PHE A N 1
ATOM 609 C CA . PHE A 1 77 ? 15.149 -9.631 6.349 1.00 69.94 77 PHE A CA 1
ATOM 610 C C . PHE A 1 77 ? 15.913 -9.373 7.656 1.00 69.94 77 PHE A C 1
ATOM 612 O O . PHE A 1 77 ? 15.516 -9.855 8.717 1.00 69.94 77 PHE A O 1
ATOM 619 N N . THR A 1 78 ? 16.939 -8.516 7.614 1.00 69.94 78 THR A N 1
ATOM 620 C CA . THR A 1 78 ? 17.564 -7.957 8.823 1.00 69.94 78 THR A CA 1
ATOM 621 C C . THR A 1 78 ? 17.459 -6.430 8.859 1.00 69.94 78 THR A C 1
ATOM 623 O O . THR A 1 78 ? 17.584 -5.751 7.838 1.00 69.94 78 THR A O 1
ATOM 626 N N . ILE A 1 79 ? 17.265 -5.867 10.060 1.00 66.94 79 ILE A N 1
ATOM 627 C CA . ILE A 1 79 ? 17.148 -4.411 10.274 1.00 66.94 79 ILE A CA 1
ATOM 628 C C . ILE A 1 79 ? 18.387 -3.684 9.725 1.00 66.94 79 ILE A C 1
ATOM 630 O O . ILE A 1 79 ? 18.253 -2.708 8.990 1.00 66.94 79 ILE A O 1
ATOM 634 N N . ASN A 1 80 ? 19.588 -4.211 9.985 1.00 67.94 80 ASN A N 1
ATOM 635 C CA . ASN A 1 80 ? 20.848 -3.607 9.541 1.00 67.94 80 ASN A CA 1
ATOM 636 C C . ASN A 1 80 ? 20.959 -3.517 8.008 1.00 67.94 80 ASN A C 1
ATOM 638 O O . ASN A 1 80 ? 21.418 -2.503 7.484 1.00 67.94 80 ASN A O 1
ATOM 642 N N . GLN A 1 81 ? 20.496 -4.536 7.276 1.00 63.31 81 GLN A N 1
ATOM 643 C CA . GLN A 1 81 ? 20.439 -4.514 5.806 1.00 63.31 81 GLN A CA 1
ATOM 644 C C . GLN A 1 81 ? 19.342 -3.579 5.271 1.00 63.31 81 GLN A C 1
ATOM 646 O O . GLN A 1 81 ? 19.353 -3.215 4.100 1.00 63.31 81 GLN A O 1
ATOM 651 N N . SER A 1 82 ? 18.365 -3.188 6.101 1.00 64.56 82 SER A N 1
ATOM 652 C CA . SER A 1 82 ? 17.294 -2.273 5.683 1.00 64.56 82 SER A CA 1
ATOM 653 C C . SER A 1 82 ? 17.714 -0.808 5.730 1.00 64.56 82 SER A C 1
ATOM 655 O O . SER A 1 82 ? 17.249 -0.005 4.921 1.00 64.56 82 SER A O 1
ATOM 657 N N . GLU A 1 83 ? 18.637 -0.488 6.635 1.00 66.06 83 GLU A N 1
ATOM 658 C CA . GLU A 1 83 ? 19.169 0.859 6.828 1.00 66.06 83 GLU A CA 1
ATOM 659 C C . GLU A 1 83 ? 20.431 1.127 5.989 1.00 66.06 83 GLU A C 1
ATOM 661 O O . GLU A 1 83 ? 20.716 2.280 5.666 1.00 66.06 83 GLU A O 1
ATOM 666 N N . SER A 1 84 ? 21.162 0.082 5.576 1.00 66.62 84 SER A N 1
ATOM 667 C CA . SER A 1 84 ? 22.351 0.186 4.718 1.00 66.62 84 SER A CA 1
ATOM 668 C C . SER A 1 84 ? 22.029 -0.179 3.262 1.00 66.62 84 SER A C 1
ATOM 670 O O . SER A 1 84 ? 21.670 -1.309 2.952 1.00 66.62 84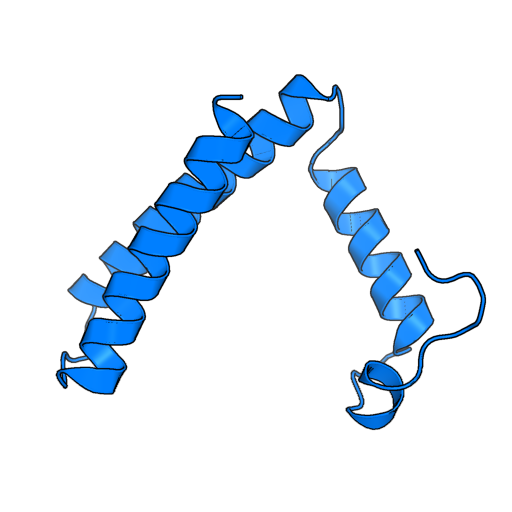 SER A O 1
ATOM 672 N N . ARG A 1 85 ? 22.140 0.795 2.346 1.00 63.72 85 ARG A N 1
ATOM 673 C CA . ARG A 1 85 ? 21.913 0.594 0.901 1.00 63.72 85 ARG A CA 1
ATOM 674 C C . ARG A 1 85 ? 23.238 0.446 0.159 1.00 63.72 85 ARG A C 1
ATOM 676 O O . ARG A 1 85 ? 24.174 1.196 0.429 1.00 63.72 85 ARG A O 1
ATOM 683 N N . ALA A 1 86 ? 23.297 -0.481 -0.796 1.00 67.00 86 ALA A N 1
ATOM 684 C CA . ALA A 1 86 ? 24.417 -0.573 -1.727 1.00 67.00 86 ALA A CA 1
ATOM 685 C C . ALA A 1 86 ? 24.395 0.601 -2.722 1.00 67.00 86 ALA A C 1
ATOM 687 O O . ALA A 1 86 ? 23.334 1.122 -3.077 1.00 67.00 86 ALA A O 1
ATOM 688 N N . GLU A 1 87 ? 25.572 1.027 -3.173 1.00 61.00 87 GLU A N 1
ATOM 689 C CA . GLU A 1 87 ? 25.703 2.099 -4.160 1.00 61.00 87 GLU A CA 1
ATOM 690 C C . GLU A 1 87 ? 25.101 1.645 -5.506 1.00 61.00 87 GLU A C 1
ATOM 692 O O . GLU A 1 87 ? 25.543 0.654 -6.083 1.00 61.00 87 GLU A O 1
ATOM 697 N N . GLY A 1 88 ? 24.061 2.343 -5.984 1.00 63.94 88 GLY A N 1
ATOM 698 C CA . GLY A 1 88 ? 23.356 2.027 -7.239 1.00 63.94 88 GLY A CA 1
ATOM 699 C C . GLY A 1 88 ? 22.009 1.300 -7.101 1.00 63.94 88 GLY A C 1
ATOM 700 O O . GLY A 1 88 ? 21.410 0.960 -8.117 1.00 63.94 88 GLY A O 1
ATOM 701 N N . ASP A 1 89 ? 21.515 1.083 -5.880 1.00 61.03 89 ASP A N 1
ATOM 702 C CA . ASP A 1 89 ? 20.191 0.496 -5.617 1.00 61.03 89 ASP A CA 1
ATOM 703 C C . ASP A 1 89 ? 19.072 1.554 -5.823 1.00 61.03 89 ASP A C 1
ATOM 705 O O . ASP A 1 89 ? 18.953 2.495 -5.028 1.00 61.03 89 ASP A O 1
ATOM 709 N N . LEU A 1 90 ? 18.296 1.432 -6.917 1.00 59.88 90 LEU A N 1
ATOM 710 C CA . LEU A 1 90 ? 17.146 2.285 -7.294 1.00 59.88 90 LEU A CA 1
ATOM 711 C C . LEU A 1 90 ? 15.799 1.605 -6.978 1.00 59.88 90 LEU A C 1
ATOM 713 O O . LEU A 1 90 ? 15.574 0.444 -7.392 1.00 59.88 90 LEU A O 1
#

=== Feature glossary ===
Legend for the data blocks above and below:

— What the protein is —

The amino-acid sequence is the protein's primary structure: the linear order of residues from the N-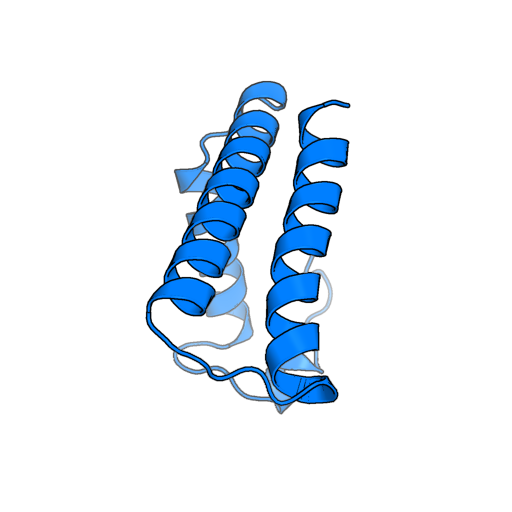terminus to the C-terminus, written in one-letter code. Everything else here — the 3D coordinates, the secondary structure, the domain annotations — is ultimately a consequence of this string.

Database cross-references. InterPro integrates a dozen domain/family signature databases into unified entries with residue-range hits. GO terms attach function/process/location labels with evidence codes. CATH codes position the fold in a four-level structural taxonomy. Organism is the NCBI-taxonomy species name.

— Where its atoms are —

The mmCIF block holds the 3D Cartesian coordinates of each backbone atom (N, Cα, C, O) in ångströms. mmCIF is the PDB's canonical archive format — a tagged-loop text representation of the atomic model.

The six renders are orthographic views along the three Cartesian axes in both directions. Representation (cartoon, sticks, or surface) and color scheme (sequence-rainbow or by-chain) vary across proteins so the training set covers all the common visualization conventions.

— Local backbone conformation —

Secondary structure is the local, repeating backbone conformation. DSSP classifies it into eight states by reading the hydrogen-bond network: three helix types (H, G, I), two β types (E, B), two non-regular types (T, S), and unstructured coil (-).

SS3 is a coarse helix/strand/coil call (letters a/b/c) made by the P-SEA algorithm from inter-Cα distances and dihedrals. It is less detailed than DSSP but needs only Cα positions.

Backbone dihedral angles. Every residue except chain termini has a φ (preceding-C → N → Cα → C) and a ψ (N → Cα → C → next-N). They are reported in degrees following the IUPAC sign convention. Secondary structure is essentially a statement about which (φ, ψ) basin each residue occupies.

— Global shape and packing —

The geometric summary reports three shape descriptors. Rg (radius of gyration) measures how spread out the Cα atoms are about their centre of mass; compact globular proteins have small Rg, elongated or unfolded ones large. Cα contacts (<8 Å, |i−j|>4) count long-range residue pairs in spatial proximity — high for tightly packed folds, near zero for rods or random coil. The bounding-box extents give the protein's footprint along x, y, z in Å.

Solvent accessibility: the surface area of each residue that a 1.4 Å water probe can touch, in Å². When only backbone atoms are present the absolute values are lower than full-atom SASA (side chains contribute most of the area) and are flagged as backbone-only.

Plot images: a contact map (which residues are close in 3D, as an N×N binary image), a Ramachandran scatter (backbone torsion angles, revealing secondary-structure composition at a glance), and — for AlphaFold structures — a PAE heatmap (pairwise prediction confidence).

— Structural neighborhood —

Foldseek's 3Di representation compresses backbone geometry into a per-residue letter drawn from a learned twenty-state alphabet. It captures the tertiary interaction pattern around each residue — which residues are packed against it in space, regardless of where they are in sequence.

Structural nearest neighbors (via Foldseek easy-search vs the PDB). Reported per hit: target PDB id, E-value, and alignment TM-score. A TM-score above ~0.5 is the conventional threshold for 'same fold'.

— Confidence and disorder —

pLDDT (predicted Local Distance Difference Test) is AlphaFold's per-residue confidence score, ranging from 0 to 100. Values above 90 indicate high confidence (typically well-packed cores); 70–90 is confident; 50–70 low confidence; below 50 usually means the region is disordered or the prediction is unreliable there. AlphaFold stores pLDDT in the mmCIF B-factor column.

For experimental (PDB) structures, the B-factor (temperature factor) quantifies the positional spread of each atom in the crystal — a combination of thermal vibration and static disorder — in units of Å². High B-factors mark flexible loops or poorly resolved regions; low B-factors mark the rigid, well-ordered core.

Predicted Aligned Error (PAE) is an AlphaFold confidence matrix: entry (i, j) is the expected error in the position of residue j, in ångströms, when the prediction is superimposed on the true structure at residue i. Low PAE within a block of residues means that block is internally rigid and well-predicted; high PAE between two blocks means their relative placement is uncertain even if each block individually is confident.